Protein AF-A0AA41MRF8-F1 (afdb_monomer)

Solvent-accessible surface area (backbone atoms only — not comparable to full-atom values): 3783 Å² total; per-residue (Å²): 140,87,76,57,93,46,55,48,73,53,73,58,95,94,46,76,48,80,46,70,58,82,84,50,84,89,68,74,68,94,84,67,57,71,46,68,50,101,85,70,47,82,47,68,58,67,96,65,94,76,87,136

Structure (mmCIF, N/CA/C/O backbone):
data_AF-A0AA41MRF8-F1
#
_entry.id   AF-A0AA41MRF8-F1
#
loop_
_atom_site.group_PDB
_atom_site.id
_atom_site.type_symbol
_atom_site.label_atom_id
_atom_site.label_alt_id
_atom_site.label_comp_id
_atom_site.label_asym_id
_atom_site.label_entity_id
_atom_site.label_seq_id
_atom_site.pdbx_PDB_ins_code
_atom_site.Cartn_x
_atom_site.Cartn_y
_atom_site.Cartn_z
_atom_site.occupancy
_atom_site.B_iso_or_equiv
_atom_site.auth_seq_id
_atom_site.auth_comp_id
_atom_site.auth_asym_id
_atom_site.auth_atom_id
_atom_site.pdbx_PDB_model_num
ATOM 1 N N . SER A 1 1 ? -16.658 7.657 -9.410 1.00 56.44 1 SER A N 1
ATOM 2 C CA . SER A 1 1 ? -15.887 7.848 -8.166 1.00 56.44 1 SER A CA 1
ATOM 3 C C . SER A 1 1 ? -16.203 6.682 -7.244 1.00 56.44 1 SER A C 1
ATOM 5 O O . SER A 1 1 ? -17.374 6.404 -7.036 1.00 56.44 1 SER A O 1
ATOM 7 N N . GLY A 1 2 ? -15.198 5.935 -6.784 1.00 82.25 2 GLY A N 1
ATOM 8 C CA . GLY A 1 2 ? -15.421 4.713 -5.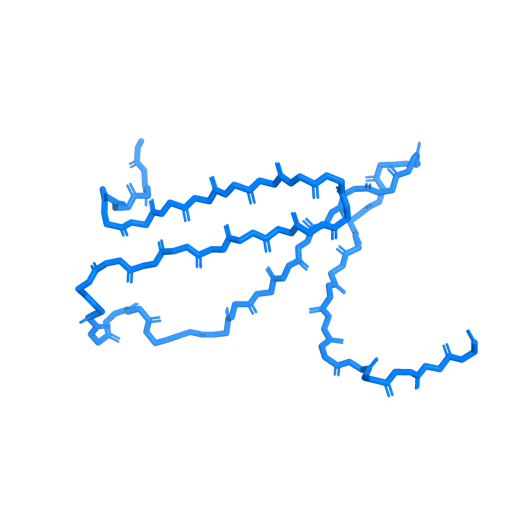989 1.00 82.25 2 GLY A CA 1
ATOM 9 C C . GLY A 1 2 ? -14.378 4.449 -4.903 1.00 82.25 2 GLY A C 1
ATOM 10 O O . GLY A 1 2 ? -14.539 3.513 -4.130 1.00 82.25 2 GLY A O 1
ATOM 11 N N . ILE A 1 3 ? -13.333 5.279 -4.822 1.00 86.19 3 ILE A N 1
ATOM 12 C CA . ILE A 1 3 ? -12.304 5.196 -3.784 1.00 86.19 3 ILE A CA 1
ATOM 13 C C . ILE A 1 3 ? -12.625 6.241 -2.708 1.00 86.19 3 ILE A C 1
ATOM 15 O O . ILE A 1 3 ? -12.803 7.412 -3.057 1.00 86.19 3 ILE A O 1
ATOM 19 N N . PRO A 1 4 ? -12.745 5.854 -1.425 1.00 89.94 4 PRO A N 1
ATOM 20 C CA . PRO A 1 4 ? -12.976 6.800 -0.339 1.00 89.94 4 PRO A CA 1
ATOM 21 C C . PRO A 1 4 ? -11.830 7.811 -0.196 1.00 89.94 4 PRO A C 1
ATOM 23 O O . PRO A 1 4 ? -10.669 7.436 -0.316 1.00 89.94 4 PRO A O 1
ATOM 26 N N . ASN A 1 5 ? -12.133 9.054 0.199 1.00 92.44 5 ASN A N 1
ATOM 27 C CA . ASN A 1 5 ? -11.125 10.110 0.429 1.00 92.44 5 ASN A CA 1
ATOM 28 C C . ASN A 1 5 ? -10.053 9.752 1.479 1.00 92.44 5 ASN A C 1
ATOM 30 O O . ASN A 1 5 ? -9.035 10.429 1.570 1.00 92.44 5 ASN A O 1
ATOM 34 N N . ARG A 1 6 ? -10.296 8.722 2.298 1.00 94.38 6 ARG A N 1
ATOM 35 C CA . ARG A 1 6 ? -9.350 8.231 3.305 1.00 94.38 6 ARG A CA 1
ATOM 36 C C . ARG A 1 6 ? -8.285 7.277 2.760 1.00 94.38 6 ARG A C 1
ATOM 38 O O . ARG A 1 6 ? -7.334 6.986 3.481 1.00 94.38 6 ARG A O 1
ATOM 45 N N . VAL A 1 7 ? -8.476 6.762 1.546 1.00 93.50 7 VAL A N 1
ATOM 46 C CA . VAL A 1 7 ? -7.572 5.814 0.894 1.00 93.50 7 VAL A CA 1
ATOM 47 C C . VAL A 1 7 ? -6.742 6.573 -0.133 1.00 93.50 7 VAL A C 1
ATOM 49 O O . VAL A 1 7 ? -7.290 7.236 -1.013 1.00 93.50 7 VAL A O 1
ATOM 52 N N . SER A 1 8 ? -5.423 6.469 -0.035 1.00 93.81 8 SER A N 1
ATOM 53 C CA . SER A 1 8 ? -4.486 7.052 -0.993 1.00 93.81 8 SER A CA 1
ATOM 54 C C . SER A 1 8 ? -3.356 6.080 -1.309 1.00 93.81 8 SER A C 1
ATOM 56 O O . SER A 1 8 ? -3.040 5.189 -0.522 1.00 93.81 8 SER A O 1
ATOM 58 N N . GLY A 1 9 ? -2.753 6.244 -2.485 1.00 93.12 9 GLY A N 1
ATOM 59 C CA . GLY A 1 9 ? -1.619 5.441 -2.920 1.00 93.12 9 GLY A CA 1
ATOM 60 C C . GLY A 1 9 ? -0.541 6.300 -3.564 1.00 93.12 9 GLY A C 1
ATOM 61 O O . GLY A 1 9 ? -0.845 7.312 -4.199 1.00 93.12 9 GLY A O 1
ATOM 62 N N . SER A 1 10 ? 0.713 5.896 -3.402 1.00 93.88 10 SER A N 1
ATOM 63 C CA . SER A 1 10 ? 1.867 6.489 -4.077 1.00 93.88 10 SER A CA 1
ATOM 64 C C . SER A 1 10 ? 2.858 5.406 -4.493 1.00 93.88 10 SER A C 1
ATOM 66 O O . SER A 1 10 ? 2.854 4.297 -3.957 1.00 93.88 10 SER A O 1
ATOM 68 N N . ASN A 1 11 ? 3.709 5.718 -5.465 1.00 92.69 11 ASN A N 1
ATOM 69 C CA . ASN A 1 11 ? 4.789 4.843 -5.898 1.00 92.69 11 ASN A CA 1
ATOM 70 C C . ASN A 1 11 ? 6.070 5.641 -6.165 1.00 92.69 11 ASN A C 1
ATOM 72 O O . ASN A 1 11 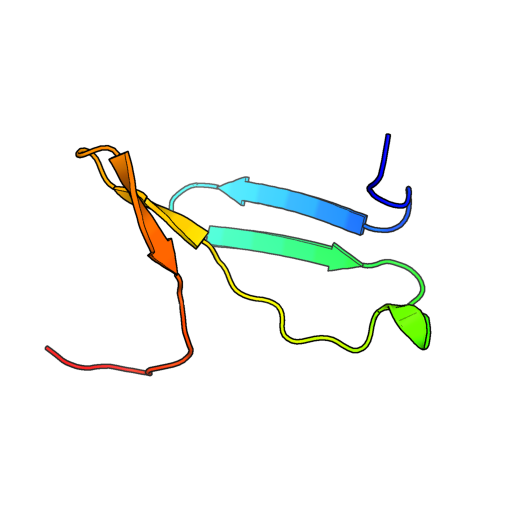? 6.029 6.773 -6.644 1.00 92.69 11 ASN A O 1
ATOM 76 N N . SER A 1 12 ? 7.214 5.038 -5.853 1.00 93.19 12 SER A N 1
ATOM 77 C CA . SER A 1 12 ? 8.541 5.564 -6.174 1.00 93.19 12 SER A CA 1
ATOM 78 C C . SER A 1 12 ? 9.497 4.400 -6.415 1.00 93.19 12 SER A C 1
ATOM 80 O O . SER A 1 12 ? 9.685 3.551 -5.542 1.00 93.19 12 SER A O 1
ATOM 82 N N . GLY A 1 13 ? 10.082 4.337 -7.615 1.00 89.75 13 GLY A N 1
ATOM 83 C CA . GLY A 1 13 ? 10.893 3.192 -8.035 1.00 89.75 13 GLY A CA 1
ATOM 84 C C . GLY A 1 13 ? 10.107 1.880 -7.935 1.00 89.75 13 GLY A C 1
ATOM 85 O O . GLY A 1 13 ? 9.030 1.756 -8.514 1.00 89.75 13 GLY A O 1
ATOM 86 N N . ASN A 1 14 ? 10.644 0.919 -7.179 1.00 86.88 14 ASN A N 1
ATOM 87 C CA . ASN A 1 14 ? 10.044 -0.400 -6.946 1.00 86.88 14 ASN A CA 1
ATOM 88 C C . ASN A 1 14 ? 9.147 -0.468 -5.700 1.00 86.88 14 ASN A C 1
ATOM 90 O O . ASN A 1 14 ? 8.657 -1.543 -5.367 1.00 86.88 14 ASN A O 1
ATOM 94 N N . THR A 1 15 ? 8.931 0.652 -5.009 1.00 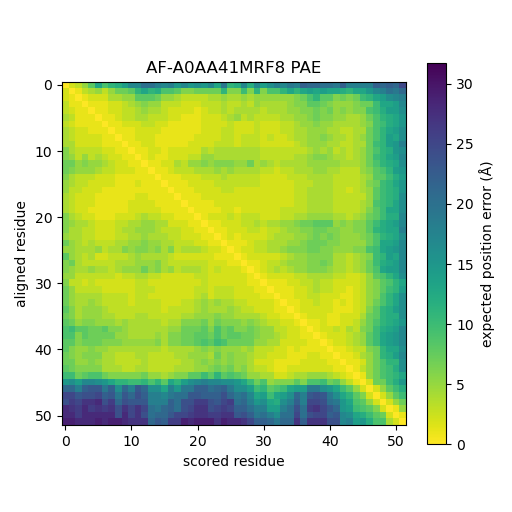88.56 15 THR A N 1
ATOM 95 C CA . THR A 1 15 ? 8.131 0.693 -3.783 1.00 88.56 15 THR A CA 1
ATOM 96 C C . THR A 1 15 ? 6.789 1.355 -4.054 1.00 88.56 15 THR A C 1
ATOM 98 O O . THR A 1 15 ? 6.728 2.503 -4.503 1.00 88.56 15 THR A O 1
ATOM 101 N N . ALA A 1 16 ? 5.710 0.648 -3.729 1.00 91.69 16 ALA A N 1
ATOM 102 C CA . ALA A 1 16 ? 4.365 1.200 -3.650 1.00 91.69 16 ALA A CA 1
ATOM 103 C C . ALA A 1 16 ? 3.965 1.382 -2.180 1.00 91.69 16 ALA A C 1
ATOM 105 O O . ALA A 1 16 ? 4.381 0.626 -1.305 1.00 91.69 16 ALA A O 1
ATOM 106 N N . THR A 1 17 ? 3.167 2.403 -1.891 1.00 93.19 17 THR A N 1
ATOM 107 C CA . THR A 1 17 ? 2.610 2.657 -0.562 1.00 93.19 17 THR A CA 1
ATOM 108 C C . THR A 1 17 ? 1.108 2.827 -0.682 1.00 93.19 17 THR A C 1
ATOM 110 O O . THR A 1 17 ? 0.636 3.637 -1.476 1.00 93.19 17 THR A O 1
ATOM 113 N N . LEU A 1 18 ? 0.368 2.086 0.138 1.00 93.25 18 LEU A N 1
ATOM 114 C CA . LEU A 1 18 ? -1.064 2.255 0.350 1.00 93.25 18 LEU A CA 1
ATOM 115 C C . LEU A 1 18 ? -1.269 2.856 1.741 1.00 93.25 18 LEU A C 1
ATOM 117 O O . LEU A 1 18 ? -0.798 2.308 2.733 1.00 93.25 18 LEU A O 1
ATOM 121 N N . SER A 1 19 ? -1.954 3.991 1.815 1.00 94.50 19 SER A N 1
ATOM 122 C CA . SER A 1 19 ? -2.294 4.665 3.068 1.00 94.50 19 SER A CA 1
ATOM 123 C C . SER A 1 19 ? -3.805 4.690 3.253 1.00 94.50 19 SER A C 1
ATOM 125 O O . SER A 1 19 ? -4.539 5.156 2.383 1.00 94.50 19 SER A O 1
ATOM 127 N N . ILE A 1 20 ? -4.270 4.212 4.408 1.00 94.50 20 ILE A N 1
ATOM 128 C CA . ILE A 1 20 ? -5.679 4.253 4.808 1.00 94.50 20 ILE A CA 1
ATOM 129 C C . ILE A 1 20 ? -5.764 5.011 6.131 1.00 94.50 20 ILE A C 1
ATOM 131 O O . ILE A 1 20 ? -5.314 4.532 7.170 1.00 94.50 20 ILE A O 1
ATOM 135 N N . SER A 1 21 ? -6.320 6.220 6.094 1.00 95.50 21 SER A N 1
ATOM 136 C CA . SER A 1 21 ? -6.485 7.058 7.286 1.00 95.50 21 SER A CA 1
ATOM 137 C C . SER A 1 21 ? -7.812 6.758 7.985 1.00 95.50 21 SER A C 1
ATOM 139 O O . SER A 1 21 ? -8.863 6.803 7.359 1.00 95.50 21 SER A O 1
ATOM 141 N N . GLY A 1 22 ? -7.804 6.493 9.292 1.00 94.31 22 GLY A N 1
ATOM 142 C CA . GLY A 1 22 ? -9.041 6.217 10.036 1.00 94.31 22 GLY A CA 1
ATOM 143 C C . GLY A 1 22 ? -9.721 4.917 9.593 1.00 94.31 22 GLY A C 1
ATOM 144 O O . GLY A 1 22 ? -10.837 4.953 9.076 1.00 94.31 22 GLY A O 1
ATOM 145 N N . LEU A 1 23 ? -9.021 3.793 9.789 1.00 93.44 23 LEU A N 1
ATOM 146 C CA . LEU A 1 23 ? -9.489 2.436 9.484 1.00 93.44 23 LEU A CA 1
ATOM 147 C C . LEU A 1 23 ? -10.918 2.183 9.982 1.00 93.44 23 LEU A C 1
ATOM 149 O O . LEU A 1 23 ? -11.265 2.502 11.121 1.00 93.44 23 LEU A O 1
ATOM 153 N N . GLN A 1 24 ? -11.729 1.574 9.122 1.00 93.94 24 GLN A N 1
ATOM 154 C CA . GLN A 1 24 ? -13.104 1.174 9.412 1.00 93.94 24 GLN A CA 1
ATOM 155 C C . GLN A 1 24 ? -13.253 -0.342 9.254 1.00 93.94 24 GLN A C 1
ATOM 157 O O . GLN A 1 24 ? -12.484 -0.967 8.533 1.00 93.94 24 GLN A O 1
ATOM 162 N N . ALA A 1 25 ? -14.291 -0.937 9.851 1.00 91.38 25 ALA A N 1
ATOM 163 C CA . ALA A 1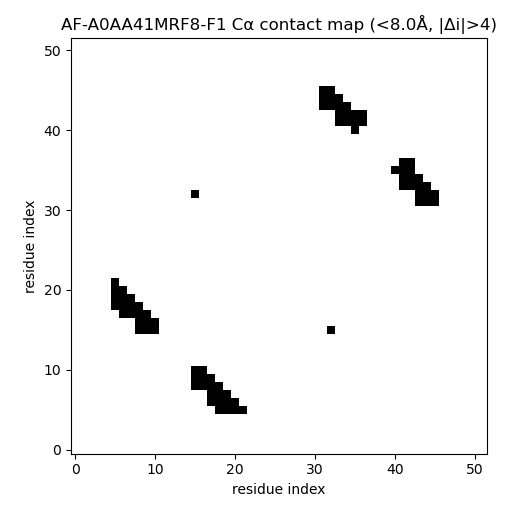 25 ? -14.566 -2.375 9.708 1.00 91.38 25 ALA A CA 1
ATOM 164 C C . ALA A 1 25 ? -14.725 -2.820 8.237 1.00 91.38 25 ALA A C 1
ATOM 166 O O . ALA A 1 25 ? -14.401 -3.942 7.880 1.00 91.38 25 ALA A O 1
ATOM 167 N N . LEU A 1 26 ? -15.184 -1.922 7.358 1.00 85.88 26 LEU A N 1
ATOM 168 C CA . LEU A 1 26 ? -15.324 -2.189 5.920 1.00 85.88 26 LEU A CA 1
ATOM 169 C C . LEU A 1 26 ? -13.986 -2.249 5.159 1.00 85.88 26 LEU A C 1
ATOM 171 O O . LEU A 1 26 ? -13.973 -2.657 3.996 1.00 85.88 26 LEU A O 1
ATOM 175 N N . ASP A 1 27 ? -12.892 -1.815 5.789 1.00 89.19 27 ASP A N 1
ATOM 176 C CA . ASP A 1 27 ? -11.543 -1.828 5.220 1.00 89.19 27 ASP A CA 1
ATOM 177 C C . ASP A 1 27 ? -10.792 -3.1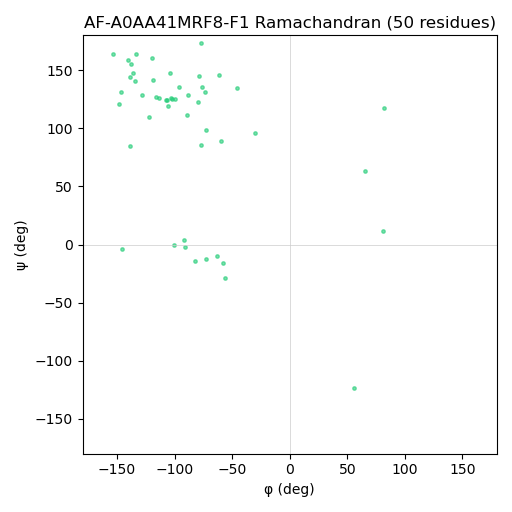39 5.545 1.00 89.19 27 ASP A C 1
ATOM 179 O O . ASP A 1 27 ? -9.668 -3.317 5.082 1.00 89.19 27 ASP A O 1
ATOM 183 N N . GLU A 1 28 ? -11.386 -4.066 6.305 1.00 89.88 28 GLU A N 1
ATOM 184 C CA . GLU A 1 28 ? -10.819 -5.394 6.579 1.00 89.88 28 GLU A CA 1
ATOM 185 C C . GLU A 1 28 ? -10.908 -6.280 5.327 1.00 89.88 28 GLU A C 1
ATOM 187 O O . GLU A 1 28 ? -11.971 -6.807 4.992 1.00 89.88 28 GLU A O 1
ATOM 192 N N . LYS A 1 29 ? -9.795 -6.370 4.587 1.00 87.62 29 LYS A N 1
ATOM 193 C CA . LYS A 1 29 ? -9.643 -7.113 3.325 1.00 87.62 29 LYS A CA 1
ATOM 194 C C . LYS A 1 29 ? -8.188 -7.538 3.135 1.00 87.62 29 LYS A C 1
ATOM 196 O O . LYS A 1 29 ? -7.299 -6.947 3.747 1.00 87.62 29 LYS A O 1
ATOM 201 N N . GLU A 1 30 ? -7.930 -8.483 2.232 1.00 87.50 30 GLU A N 1
ATOM 202 C CA . GLU A 1 30 ? -6.576 -8.670 1.711 1.00 87.50 30 GLU A CA 1
ATOM 203 C C . GLU A 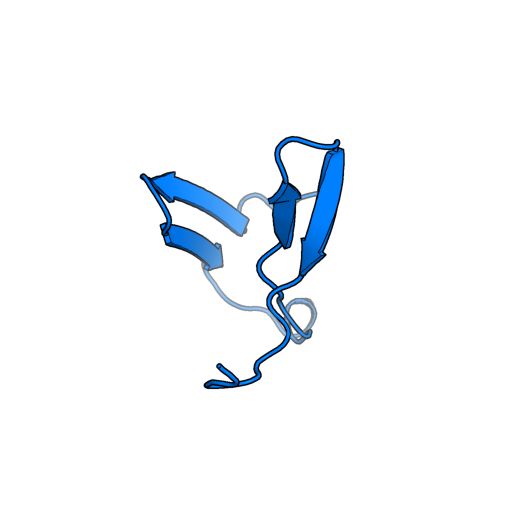1 30 ? -6.203 -7.540 0.740 1.00 87.50 30 GLU A C 1
ATOM 205 O O . GLU A 1 30 ? -6.954 -7.199 -0.179 1.00 87.50 30 GLU A O 1
ATOM 210 N N . TYR A 1 31 ? -5.019 -6.963 0.945 1.00 87.94 31 TYR A N 1
ATOM 211 C CA . TYR A 1 31 ? -4.442 -5.939 0.081 1.00 87.94 31 TYR A CA 1
ATOM 212 C C . TYR A 1 31 ? -3.197 -6.503 -0.588 1.00 87.94 31 TYR A C 1
ATOM 214 O O . TYR A 1 31 ? -2.279 -6.954 0.091 1.00 87.94 31 TYR A O 1
ATOM 222 N N . TYR A 1 32 ? -3.160 -6.435 -1.916 1.00 87.81 32 TYR A N 1
ATOM 223 C CA . TYR A 1 32 ? -2.032 -6.901 -2.712 1.00 87.81 32 TYR A CA 1
ATOM 224 C C . TYR A 1 32 ? -1.441 -5.747 -3.507 1.00 87.81 32 TYR A C 1
ATOM 226 O O . TYR A 1 32 ? -2.170 -4.915 -4.059 1.00 87.81 32 TYR A O 1
ATOM 234 N N . CYS A 1 33 ? -0.117 -5.725 -3.611 1.00 90.25 33 CYS A N 1
ATOM 235 C CA . CYS A 1 33 ? 0.551 -4.896 -4.600 1.00 90.25 33 CYS A CA 1
ATOM 236 C C . CYS A 1 33 ? 0.415 -5.566 -5.970 1.00 90.25 33 CYS A C 1
ATOM 238 O O . CYS A 1 33 ? 0.608 -6.772 -6.101 1.00 90.25 33 CYS A O 1
ATOM 240 N N . ALA A 1 34 ? 0.086 -4.792 -7.001 1.00 89.31 34 ALA A N 1
ATOM 241 C CA . ALA A 1 34 ? 0.024 -5.286 -8.371 1.00 89.31 34 ALA A CA 1
ATOM 242 C C . ALA A 1 34 ? 0.726 -4.310 -9.316 1.00 89.31 34 ALA A C 1
ATOM 244 O O . ALA A 1 34 ? 0.601 -3.093 -9.171 1.00 89.31 34 ALA A O 1
ATOM 245 N N . THR A 1 35 ? 1.453 -4.847 -10.291 1.00 89.56 35 THR A N 1
ATOM 246 C CA . THR A 1 35 ? 2.121 -4.079 -11.347 1.00 89.56 35 THR A CA 1
ATOM 247 C C . THR A 1 35 ? 1.860 -4.709 -12.708 1.00 89.56 35 THR A C 1
ATOM 249 O O . THR A 1 35 ? 1.458 -5.867 -12.799 1.00 89.56 35 THR A O 1
ATOM 252 N N . PHE A 1 36 ? 2.110 -3.951 -13.771 1.00 91.50 36 PHE A N 1
ATOM 253 C CA . PHE A 1 36 ? 2.211 -4.494 -15.119 1.00 91.50 36 PHE A CA 1
ATOM 254 C C . PHE A 1 36 ? 3.682 -4.731 -15.457 1.00 91.50 36 PHE A C 1
ATOM 256 O O . PHE A 1 36 ? 4.525 -3.879 -15.165 1.00 91.50 36 PHE A O 1
ATOM 263 N N . ASP A 1 37 ? 3.998 -5.878 -16.051 1.00 88.62 37 ASP A N 1
ATOM 264 C CA . ASP A 1 37 ? 5.314 -6.097 -16.649 1.00 88.62 37 ASP A CA 1
ATOM 265 C C . ASP A 1 37 ? 5.431 -5.371 -18.006 1.00 88.62 37 ASP A C 1
ATOM 267 O O . ASP A 1 37 ? 4.464 -4.818 -18.537 1.00 88.62 37 ASP A O 1
ATOM 271 N N . GLY A 1 38 ? 6.627 -5.380 -18.602 1.00 89.75 38 GLY A N 1
ATOM 272 C CA . GLY A 1 38 ? 6.861 -4.768 -19.918 1.00 89.75 38 GLY A CA 1
ATOM 273 C C . GLY A 1 38 ? 6.075 -5.410 -21.073 1.00 89.75 38 GLY A C 1
ATOM 274 O O . GLY A 1 38 ? 6.053 -4.852 -22.167 1.00 89.75 38 GLY A O 1
ATOM 275 N N . SER A 1 39 ? 5.429 -6.553 -20.834 1.00 94.56 39 SER A N 1
ATOM 276 C CA . SER A 1 39 ? 4.578 -7.267 -21.790 1.00 94.56 39 SER A CA 1
ATOM 277 C C . SER A 1 39 ? 3.083 -7.012 -21.548 1.00 94.56 39 SER A C 1
ATOM 279 O O . SER A 1 39 ? 2.250 -7.528 -22.292 1.00 94.56 39 SER A O 1
ATOM 281 N N . GLY A 1 40 ? 2.728 -6.210 -20.537 1.00 92.56 40 GLY A N 1
ATOM 282 C CA . GLY A 1 40 ? 1.347 -5.899 -20.170 1.00 92.56 40 GLY A CA 1
ATOM 283 C C . GLY A 1 40 ? 0.658 -6.966 -19.313 1.00 92.56 40 GLY A C 1
ATOM 284 O O . GLY A 1 40 ? -0.555 -6.881 -19.119 1.00 92.56 40 GLY A O 1
ATOM 285 N N . ASN A 1 41 ? 1.389 -7.950 -18.782 1.00 94.19 41 ASN A N 1
ATOM 286 C CA . ASN A 1 41 ? 0.831 -8.928 -17.849 1.00 94.19 41 ASN A CA 1
ATOM 287 C C . ASN A 1 41 ? 0.717 -8.326 -16.449 1.00 94.19 41 ASN A C 1
ATOM 289 O O . ASN A 1 41 ? 1.591 -7.575 -16.018 1.00 94.19 41 A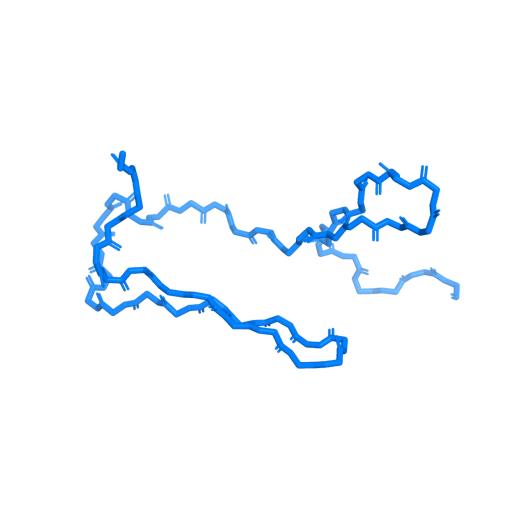SN A O 1
ATOM 293 N N . ILE A 1 42 ? -0.330 -8.705 -15.717 1.00 93.00 42 ILE A N 1
ATOM 294 C CA . ILE A 1 42 ? -0.484 -8.337 -14.308 1.00 93.00 42 ILE A CA 1
ATOM 295 C C . ILE A 1 42 ? 0.384 -9.269 -13.460 1.00 93.00 42 ILE A C 1
ATOM 297 O O . ILE A 1 42 ? 0.199 -10.485 -13.481 1.00 93.00 42 ILE A O 1
ATOM 301 N N . VAL A 1 43 ? 1.288 -8.687 -12.677 1.00 90.75 43 VAL A N 1
ATOM 302 C CA . VAL A 1 43 ? 2.058 -9.365 -11.630 1.00 90.75 43 VAL A CA 1
ATOM 303 C C . VAL A 1 43 ? 1.489 -8.930 -10.286 1.00 90.75 43 VAL A C 1
ATOM 305 O O . VAL A 1 43 ? 1.491 -7.739 -9.976 1.00 90.75 43 VAL A O 1
ATOM 308 N N . ILE A 1 44 ? 0.982 -9.885 -9.510 1.00 90.25 44 ILE A N 1
ATOM 309 C CA . ILE A 1 44 ? 0.439 -9.657 -8.167 1.00 90.25 44 ILE A CA 1
ATOM 310 C C . ILE A 1 44 ? 1.475 -10.145 -7.160 1.00 90.25 44 ILE A C 1
ATOM 312 O O . ILE A 1 44 ? 1.909 -11.293 -7.231 1.00 90.25 44 ILE A O 1
ATOM 316 N N . ASP A 1 45 ? 1.854 -9.281 -6.225 1.00 81.75 45 ASP A N 1
ATOM 317 C CA . ASP A 1 45 ? 2.675 -9.645 -5.077 1.00 81.75 45 ASP A CA 1
ATOM 318 C C . ASP A 1 45 ? 1.795 -10.370 -4.059 1.00 81.75 45 ASP A C 1
ATOM 320 O O . A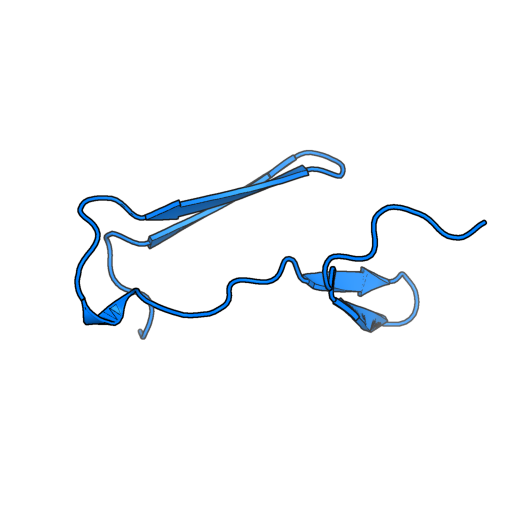SP A 1 45 ? 1.173 -9.773 -3.179 1.00 81.75 45 ASP A O 1
ATOM 324 N N . THR A 1 46 ? 1.650 -11.674 -4.259 1.00 73.69 46 THR A N 1
ATOM 325 C CA . THR A 1 46 ? 1.085 -12.573 -3.260 1.00 73.69 46 THR A CA 1
ATOM 326 C C . THR A 1 46 ? 2.246 -13.059 -2.414 1.00 73.69 46 THR A C 1
ATOM 328 O O . THR A 1 46 ? 3.094 -13.776 -2.939 1.00 73.69 46 THR A O 1
ATOM 331 N N . GLU A 1 47 ? 2.286 -12.643 -1.150 1.00 61.72 47 GLU A N 1
ATOM 332 C CA . GLU A 1 47 ? 3.290 -12.991 -0.141 1.00 61.72 47 GLU A CA 1
ATOM 333 C C . GLU A 1 47 ? 3.895 -14.392 -0.365 1.00 61.72 47 GLU A C 1
ATOM 335 O O . GLU A 1 47 ? 3.338 -15.425 0.004 1.00 61.72 47 GLU A O 1
ATOM 340 N N . ASN A 1 48 ? 5.046 -14.422 -1.034 1.00 50.44 48 ASN A N 1
ATOM 341 C CA . ASN A 1 48 ? 5.916 -15.578 -1.142 1.00 50.44 48 ASN A CA 1
ATOM 342 C C . ASN A 1 48 ? 7.325 -15.022 -0.991 1.00 50.44 48 ASN A C 1
ATOM 344 O O . ASN A 1 48 ? 7.975 -14.622 -1.957 1.00 50.44 48 ASN A O 1
ATOM 348 N N . HIS A 1 49 ? 7.744 -14.883 0.267 1.00 59.00 49 HIS A N 1
ATOM 349 C CA . HIS A 1 49 ? 9.100 -14.497 0.617 1.00 59.00 49 HIS A CA 1
ATOM 350 C C . HIS A 1 49 ? 10.086 -15.533 0.045 1.00 59.00 49 HIS A C 1
ATOM 352 O O . HIS A 1 49 ? 10.442 -16.501 0.709 1.00 59.00 49 HIS A O 1
ATOM 358 N N . GLY A 1 50 ? 10.519 -15.284 -1.194 1.00 59.62 50 GLY A N 1
ATOM 359 C CA . GLY A 1 50 ? 11.603 -15.944 -1.912 1.00 59.62 50 GLY A CA 1
ATOM 360 C C . GLY A 1 50 ? 11.242 -17.273 -2.566 1.00 59.62 50 GLY A C 1
ATOM 361 O O . GLY A 1 50 ? 11.039 -18.245 -1.853 1.00 59.62 50 GLY A O 1
ATOM 362 N N . GLN A 1 51 ? 11.334 -17.343 -3.902 1.00 51.88 51 GLN A N 1
ATOM 363 C CA . GLN A 1 51 ? 12.015 -18.447 -4.598 1.00 51.88 51 GLN A CA 1
ATOM 364 C C . GLN A 1 51 ? 12.699 -17.948 -5.888 1.00 51.88 51 GLN A C 1
ATOM 366 O O . GLN A 1 51 ? 12.059 -17.289 -6.703 1.00 51.88 51 GLN A O 1
ATOM 371 N N . MET A 1 52 ? 13.977 -18.356 -5.997 1.00 39.62 52 MET A N 1
ATOM 372 C CA . MET A 1 52 ? 15.080 -18.146 -6.965 1.00 39.62 52 MET A CA 1
ATOM 373 C C . MET A 1 52 ? 15.805 -16.794 -7.014 1.00 39.62 52 MET A C 1
ATOM 375 O O . MET A 1 52 ? 15.253 -15.802 -7.528 1.00 39.62 52 MET A O 1
#

Radius of gyration: 13.63 Å; Cα contacts (8 Å, |Δi|>4): 39; chains: 1; bounding box: 31×29×32 Å

InterPro domains:
  IPR013783 Immunoglobulin-like fold [G3DSA:2.60.40.10] (1-50)
  IPR036179 Immunoglobulin-like domain superfamily [SSF48726] (2-50)
  IPR050150 Immunoglobulin Variable Light Chain [PTHR23267] (1-35)

Sequence (52 aa):
SGIPNRVSGSNSGNTATLSISGLQALDEKEYYCATFDGSGNIVIDTENHGQM

pLDDT: mean 85.59, std 13.24, range [39.62, 95.5]

Nearest PDB structures (foldse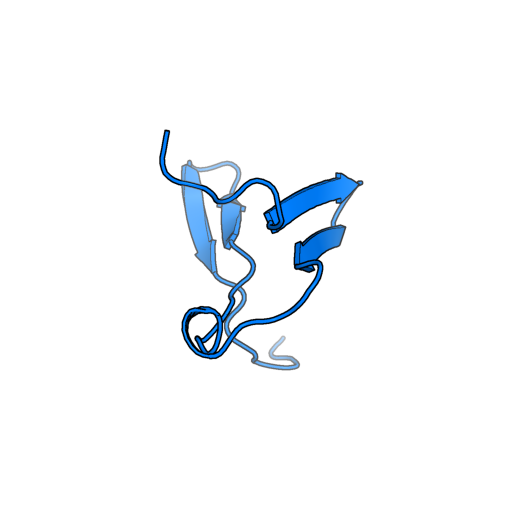ek):
  8hc4-assembly1_L  TM=8.533E-01  e=3.026E-01  Homo sapiens

Foldseek 3Di:
DPDDPQWDWDDDDPDIDIGGHPDDPVNPDDDWDWDADPVRDIDTPDDDPDDD

Mean predicted aligned error: 6.46 Å

Organism: Sciurus carolinensis (NCBI:txid30640)

Secondary structure (DSSP, 8-state):
--S-TTEEEEEETTEEEEEESS--GGG-S---EEEE-TTS-EEEE-S-----